Protein AF-A0A7S2PFC5-F1 (afdb_monomer)

Mean predicted aligned error: 10.21 Å

Foldseek 3Di:
DVCVVPVCQQVDADPQRDGPLLVLLLCLQVDPDNVSSLVSNLVSCVSPVCSQVRDHVNAGSLLVSLVSVVPDPRPDPVSVVSNLSSVVSNCVSPVVSLVDVSNVVSLVPDDPSSNVSSVVSVVVVVVVVVVVVVPPDPPDD

Solvent-accessible surface area (backbone atoms only — not comparable to full-atom values): 8269 Å² total; per-residue (Å²): 112,65,55,82,77,40,66,66,55,66,73,46,60,45,99,85,50,41,36,53,63,50,52,31,61,61,32,34,78,72,43,98,54,30,60,62,25,37,53,48,45,54,50,50,40,74,73,42,63,67,59,62,66,49,53,43,99,86,30,37,44,72,46,40,43,47,62,59,52,75,71,42,100,65,80,54,78,85,40,52,64,40,50,50,51,44,50,49,59,46,40,76,74,43,55,72,66,65,71,40,70,74,38,62,72,53,40,79,83,46,60,67,72,58,38,53,52,50,54,51,53,51,53,50,52,53,50,56,49,54,52,53,66,71,63,56,75,79,92,77,129

Radius of gyration: 16.82 Å; Cα contacts (8 Å, |Δi|>4): 121; chains: 1; bounding box: 61×32×40 Å

Secondary structure (DSSP, 8-state):
-HHHH-GGGGG---TTS--HHHHHHHGGGTSS-SHHHHHHHHHHHHH-GGGGG--BTTB-HHHHHHHHHHT-TT--GGGHHHHHHHHHHHHHH-GGGT--HHHHHHHTTS-HHHHHHHHHHHHHHHHHHHHHHHHS--S--

Sequence (141 aa):
YLYGLYPDAINHVTTDGMYPIHLAISGLSKRADPGAAVDIVKFLLGCDPNVILQKIYGAVPLIGWAYILDHNDNYDDTNVGAAIEVMGVIYDAHPEAVESGAFASTILDRHQQVQEFIINQLVYSHQARDHRLMTTPDGNG

Structure (mmCIF, N/CA/C/O backbone):
data_AF-A0A7S2PFC5-F1
#
_entry.id   AF-A0A7S2PFC5-F1
#
loop_
_atom_sit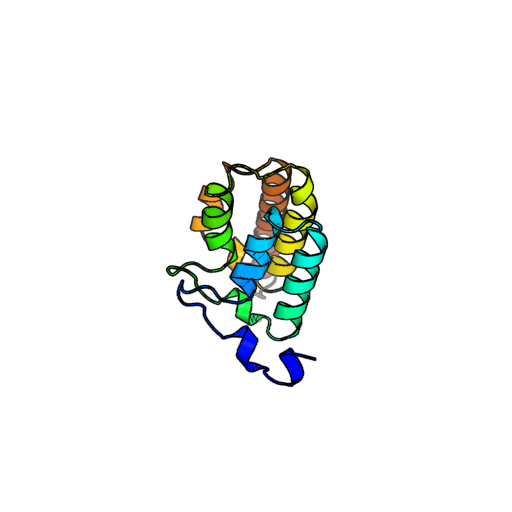e.group_PDB
_atom_site.id
_atom_site.type_symbol
_atom_site.label_atom_id
_atom_site.label_alt_id
_atom_site.label_comp_id
_atom_site.label_asym_id
_atom_site.label_entity_id
_atom_site.label_seq_id
_atom_site.pdbx_PDB_ins_code
_atom_site.Cartn_x
_atom_site.Cartn_y
_atom_site.Cartn_z
_atom_site.occupancy
_atom_site.B_iso_or_equiv
_atom_site.auth_seq_id
_atom_site.auth_comp_id
_atom_site.auth_asym_id
_atom_site.auth_atom_id
_atom_site.pdbx_PDB_model_num
ATOM 1 N N . TYR A 1 1 ? 0.496 -2.578 -20.864 1.00 62.91 1 TYR A N 1
ATOM 2 C CA . TYR A 1 1 ? 0.975 -3.709 -21.689 1.00 62.91 1 TYR A CA 1
ATOM 3 C C . TYR A 1 1 ? 1.067 -4.999 -20.873 1.00 62.91 1 TYR A C 1
ATOM 5 O O . TYR A 1 1 ? 0.379 -5.939 -21.228 1.00 62.91 1 TYR A O 1
ATOM 13 N N . LEU A 1 2 ? 1.806 -5.045 -19.751 1.00 75.81 2 LEU A N 1
ATOM 14 C CA . LEU A 1 2 ? 1.958 -6.283 -18.961 1.00 75.81 2 LEU A CA 1
ATOM 15 C C . LEU A 1 2 ? 0.653 -6.776 -18.303 1.00 75.81 2 LEU A C 1
ATOM 17 O O . LEU A 1 2 ? 0.297 -7.936 -18.464 1.00 75.81 2 LEU A O 1
ATOM 21 N N . TYR A 1 3 ? -0.093 -5.884 -17.639 1.00 80.12 3 TYR A N 1
ATOM 22 C CA . TYR A 1 3 ? -1.371 -6.236 -17.000 1.00 80.12 3 TYR A CA 1
ATOM 23 C C . TYR A 1 3 ? -2.421 -6.746 -17.998 1.00 80.12 3 TYR A C 1
ATOM 25 O O . TYR A 1 3 ? -3.133 -7.697 -17.719 1.00 80.12 3 TYR A O 1
ATOM 33 N N . GLY A 1 4 ? -2.469 -6.173 -19.205 1.00 84.69 4 GLY A N 1
ATOM 34 C CA . GLY A 1 4 ? -3.396 -6.629 -20.247 1.00 84.69 4 GLY A CA 1
ATOM 35 C C . GLY A 1 4 ? -3.088 -8.031 -20.787 1.00 84.69 4 GLY A C 1
ATOM 36 O O . GLY A 1 4 ? -3.976 -8.667 -21.340 1.00 84.69 4 GLY A O 1
ATOM 37 N N . LEU A 1 5 ? -1.849 -8.511 -20.633 1.00 89.31 5 LEU A N 1
ATOM 38 C CA . LEU A 1 5 ? -1.446 -9.870 -21.012 1.00 89.31 5 LEU A CA 1
ATOM 39 C C . LEU A 1 5 ? -1.610 -10.860 -19.852 1.00 89.31 5 LEU A C 1
ATOM 41 O O . LEU A 1 5 ? -1.915 -12.025 -20.086 1.00 89.31 5 LEU A O 1
ATOM 45 N N . TYR A 1 6 ? -1.410 -10.391 -18.618 1.00 87.75 6 TYR A N 1
ATOM 46 C CA . TYR A 1 6 ? -1.453 -11.202 -17.404 1.00 87.75 6 TYR A CA 1
ATOM 47 C C . TYR A 1 6 ? -2.174 -10.437 -16.286 1.00 87.75 6 TYR A C 1
ATOM 49 O O . TYR A 1 6 ? -1.515 -9.896 -15.392 1.00 87.75 6 TYR A O 1
ATOM 57 N N . PRO A 1 7 ? -3.515 -10.361 -16.318 1.00 87.06 7 PRO A N 1
ATOM 58 C CA . PRO A 1 7 ? -4.269 -9.617 -15.312 1.00 87.06 7 PRO A CA 1
ATOM 59 C C . PRO A 1 7 ? -4.080 -10.211 -13.912 1.00 87.06 7 PRO A C 1
ATOM 61 O O . PRO A 1 7 ? -3.942 -9.475 -12.942 1.00 87.06 7 PRO A O 1
ATOM 64 N N . ASP A 1 8 ? -3.931 -11.532 -13.810 1.00 87.75 8 ASP A N 1
ATOM 65 C CA . ASP A 1 8 ? -3.716 -12.220 -12.532 1.00 87.75 8 ASP A CA 1
ATOM 66 C C . ASP A 1 8 ? -2.339 -11.951 -11.909 1.00 87.75 8 ASP A C 1
ATOM 68 O O . ASP A 1 8 ? -2.110 -12.281 -10.745 1.00 87.75 8 ASP A O 1
ATOM 72 N N . ALA A 1 9 ? -1.410 -11.323 -12.640 1.00 89.44 9 ALA A N 1
ATOM 73 C CA . ALA A 1 9 ? -0.072 -11.033 -12.131 1.00 89.44 9 ALA A CA 1
ATOM 74 C C . ALA A 1 9 ? -0.094 -10.123 -10.891 1.00 89.44 9 ALA A C 1
ATOM 76 O O . ALA A 1 9 ? 0.807 -10.216 -10.061 1.00 89.44 9 ALA A O 1
ATOM 77 N N . ILE A 1 10 ? -1.130 -9.290 -10.722 1.00 89.81 10 ILE A N 1
ATOM 78 C CA . ILE A 1 10 ? -1.299 -8.439 -9.527 1.00 89.81 10 ILE A CA 1
ATOM 79 C C . ILE A 1 10 ? -1.574 -9.249 -8.250 1.00 89.81 10 ILE A C 1
ATOM 81 O O . ILE A 1 10 ? -1.382 -8.748 -7.146 1.00 89.81 10 ILE A O 1
ATOM 85 N N . ASN A 1 11 ? -1.989 -10.508 -8.403 1.00 89.94 11 ASN A N 1
ATOM 86 C CA . ASN A 1 11 ? -2.241 -11.458 -7.323 1.00 89.94 11 ASN A CA 1
ATOM 87 C C . ASN A 1 11 ? -1.121 -12.504 -7.195 1.00 89.94 11 ASN A C 1
ATOM 89 O O . ASN A 1 11 ? -1.232 -13.438 -6.402 1.00 89.94 11 ASN A O 1
ATOM 93 N N . HIS A 1 12 ? -0.039 -12.380 -7.969 1.00 89.88 12 HIS A N 1
ATOM 94 C CA . HIS A 1 12 ? 1.050 -13.346 -7.942 1.00 89.88 12 HIS A CA 1
ATOM 95 C C . HIS A 1 12 ? 1.989 -13.062 -6.768 1.00 89.88 12 HIS A C 1
ATOM 97 O O . HIS A 1 12 ? 2.715 -12.068 -6.753 1.00 89.88 12 HIS A O 1
ATOM 103 N N . VAL A 1 13 ? 1.981 -13.960 -5.789 1.00 88.69 13 VAL A N 1
ATOM 104 C CA . VAL A 1 13 ? 2.808 -13.857 -4.589 1.00 88.69 13 VAL A CA 1
ATOM 105 C C . VAL A 1 13 ? 4.253 -14.297 -4.864 1.00 88.69 13 VAL A C 1
ATOM 107 O O . VAL A 1 13 ? 4.491 -15.281 -5.563 1.00 88.69 13 VAL A O 1
ATOM 110 N N . THR A 1 14 ? 5.234 -13.574 -4.325 1.00 85.25 14 THR A N 1
ATOM 111 C CA . THR A 1 14 ? 6.645 -13.978 -4.362 1.00 85.25 14 THR A CA 1
ATOM 112 C C . THR A 1 14 ? 6.910 -15.174 -3.447 1.00 85.25 14 THR A C 1
ATOM 114 O O . THR A 1 14 ? 6.082 -15.551 -2.616 1.00 85.25 14 THR A O 1
ATOM 117 N N . THR A 1 15 ? 8.117 -15.736 -3.535 1.00 85.31 15 THR A N 1
ATOM 118 C CA . THR A 1 15 ? 8.602 -16.768 -2.604 1.00 85.31 15 THR A CA 1
ATOM 119 C C . THR A 1 15 ? 8.561 -16.330 -1.140 1.00 85.31 15 THR A C 1
ATOM 121 O O . THR A 1 15 ? 8.394 -17.171 -0.264 1.00 85.31 15 THR A O 1
ATOM 124 N N . ASP A 1 16 ? 8.649 -15.023 -0.885 1.00 77.56 16 ASP A N 1
ATOM 125 C CA . ASP A 1 16 ? 8.646 -14.433 0.458 1.00 77.56 16 ASP A CA 1
ATOM 126 C C . ASP A 1 16 ? 7.239 -14.024 0.925 1.00 77.56 16 ASP A C 1
ATOM 128 O O . ASP A 1 16 ? 7.086 -13.297 1.906 1.00 77.56 16 ASP A O 1
ATOM 132 N N . GLY A 1 17 ? 6.187 -14.433 0.206 1.00 83.00 17 GLY A N 1
ATOM 133 C CA . GLY A 1 17 ? 4.813 -14.087 0.569 1.00 83.00 17 GLY A CA 1
ATOM 134 C C . GLY A 1 17 ? 4.418 -12.646 0.221 1.00 83.00 17 GLY A C 1
ATOM 135 O O . GLY A 1 17 ? 3.400 -12.154 0.711 1.00 83.00 17 GLY A O 1
ATOM 136 N N . MET A 1 18 ? 5.207 -11.940 -0.597 1.00 83.81 18 MET A N 1
ATOM 137 C CA . MET A 1 18 ? 4.928 -10.552 -0.969 1.00 83.81 18 MET A CA 1
ATOM 138 C C . MET A 1 18 ? 4.115 -10.475 -2.256 1.00 83.81 18 MET A C 1
ATOM 140 O O . MET A 1 18 ? 4.431 -11.134 -3.238 1.00 83.81 18 MET A O 1
ATOM 144 N N . TYR A 1 19 ? 3.104 -9.618 -2.281 1.00 88.19 19 TYR A N 1
ATOM 145 C CA . TYR A 1 19 ? 2.370 -9.291 -3.491 1.00 88.19 19 TYR A CA 1
ATOM 146 C C . TYR A 1 19 ? 2.976 -8.047 -4.153 1.00 88.19 19 TYR A C 1
ATOM 148 O O . TYR A 1 19 ? 3.701 -7.288 -3.497 1.00 88.19 19 TYR A O 1
ATOM 156 N N . PRO A 1 20 ? 2.665 -7.779 -5.430 1.00 90.06 20 PRO A N 1
ATOM 157 C CA . PRO A 1 20 ? 3.153 -6.599 -6.138 1.00 90.06 20 PRO A CA 1
ATOM 158 C C . PRO A 1 20 ? 2.907 -5.277 -5.400 1.00 90.06 20 PRO A C 1
ATOM 160 O O . PRO A 1 20 ? 3.775 -4.406 -5.432 1.00 90.06 20 PRO A O 1
ATOM 163 N N . ILE A 1 21 ? 1.789 -5.144 -4.673 1.00 87.06 21 ILE A N 1
ATOM 164 C CA . ILE A 1 21 ? 1.502 -3.952 -3.862 1.00 87.06 21 ILE A CA 1
ATOM 165 C C . ILE A 1 21 ? 2.504 -3.784 -2.707 1.00 87.06 21 ILE A C 1
ATOM 167 O O . ILE A 1 21 ? 3.001 -2.683 -2.486 1.00 87.06 21 ILE A O 1
ATOM 171 N N . HIS A 1 22 ? 2.904 -4.874 -2.040 1.00 83.81 22 HIS A N 1
ATOM 172 C CA . HIS A 1 22 ? 3.927 -4.851 -0.985 1.00 83.81 22 HIS A CA 1
ATOM 173 C C . HIS A 1 22 ? 5.282 -4.402 -1.534 1.00 83.81 22 HIS A C 1
ATOM 175 O O . HIS A 1 22 ? 5.980 -3.601 -0.914 1.00 83.81 22 HIS A O 1
ATOM 181 N N . LEU A 1 23 ? 5.645 -4.892 -2.721 1.00 83.75 23 LEU A N 1
ATOM 182 C CA . LEU A 1 23 ? 6.902 -4.542 -3.381 1.00 83.75 23 LEU A CA 1
ATOM 183 C C . LEU A 1 23 ? 6.915 -3.089 -3.864 1.00 83.75 23 LEU A C 1
ATOM 185 O O . LEU A 1 23 ? 7.941 -2.420 -3.747 1.00 83.75 23 LEU A O 1
ATOM 189 N N . ALA A 1 24 ? 5.794 -2.592 -4.393 1.00 86.38 24 ALA A N 1
ATOM 190 C CA . ALA A 1 24 ? 5.657 -1.200 -4.816 1.00 86.38 24 ALA A CA 1
ATOM 191 C C . ALA A 1 24 ? 5.874 -0.250 -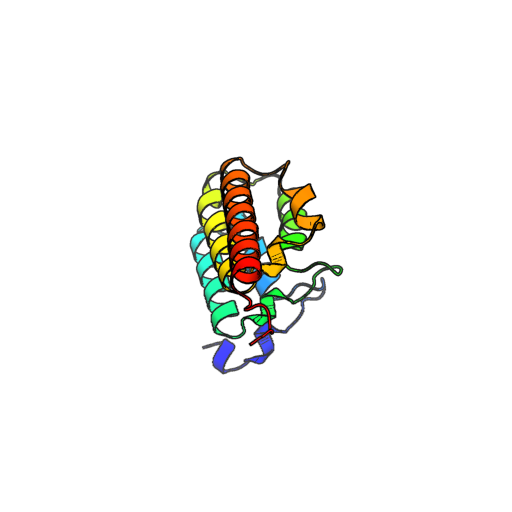3.634 1.00 86.38 24 ALA A C 1
ATOM 193 O O . ALA A 1 24 ? 6.699 0.660 -3.708 1.00 86.38 24 ALA A O 1
ATOM 194 N N . ILE A 1 25 ? 5.208 -0.553 -2.524 1.00 79.94 25 ILE A N 1
ATOM 195 C CA . ILE A 1 25 ? 5.285 0.180 -1.269 1.00 79.94 25 ILE A CA 1
ATOM 196 C C . ILE A 1 25 ? 6.701 0.099 -0.653 1.00 79.94 25 ILE A C 1
ATOM 198 O O . ILE A 1 25 ? 7.272 1.123 -0.285 1.00 79.94 25 ILE A O 1
ATOM 202 N N . SER A 1 26 ? 7.316 -1.091 -0.585 1.00 76.81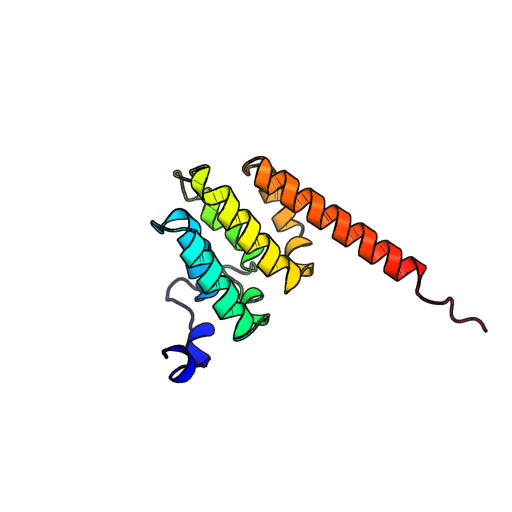 26 SER A N 1
ATOM 203 C CA . SER A 1 26 ? 8.709 -1.263 -0.119 1.00 76.81 26 SER A CA 1
ATOM 204 C C . SER A 1 26 ? 9.718 -0.530 -1.009 1.00 76.81 26 SER A C 1
ATOM 206 O O . SER A 1 26 ? 10.771 -0.091 -0.548 1.00 76.81 26 SER A O 1
ATOM 208 N N . GLY A 1 27 ? 9.390 -0.377 -2.292 1.00 76.62 27 GLY A N 1
ATOM 209 C CA . GLY A 1 27 ? 10.210 0.323 -3.268 1.00 76.62 27 GLY A CA 1
ATOM 210 C C . GLY A 1 27 ? 10.337 1.828 -3.031 1.00 76.62 27 GLY A C 1
ATOM 211 O O . GLY A 1 27 ? 11.238 2.415 -3.621 1.00 76.62 27 GLY A O 1
ATOM 212 N N . LEU A 1 28 ? 9.506 2.444 -2.178 1.00 76.69 28 LEU A N 1
ATOM 213 C CA . LEU A 1 28 ? 9.554 3.889 -1.905 1.00 76.69 28 LEU A CA 1
ATOM 214 C C . LEU A 1 28 ? 10.945 4.368 -1.473 1.00 76.69 28 LEU A C 1
ATOM 216 O O . LEU A 1 28 ? 11.421 5.372 -1.976 1.00 76.69 28 LEU A O 1
ATOM 220 N N . SER A 1 29 ? 11.621 3.612 -0.607 1.00 70.06 29 SER A N 1
ATOM 221 C CA . SER A 1 29 ? 12.962 3.944 -0.096 1.00 70.06 29 SER A CA 1
ATOM 222 C C . SER A 1 29 ? 14.110 3.398 -0.954 1.00 70.06 29 SER A C 1
ATOM 224 O O . SER A 1 29 ? 15.275 3.645 -0.660 1.00 70.06 29 SER A O 1
ATOM 226 N N . LYS A 1 30 ? 13.806 2.620 -2.001 1.00 73.12 30 LYS A N 1
ATOM 227 C CA . LYS A 1 30 ? 14.808 1.933 -2.840 1.00 73.12 30 LYS A CA 1
ATOM 228 C C . LYS A 1 30 ? 14.909 2.505 -4.253 1.00 73.12 30 LYS A C 1
ATOM 230 O O . LYS A 1 30 ? 15.825 2.145 -4.990 1.00 73.12 30 LYS A O 1
ATOM 235 N N . ARG A 1 31 ? 13.949 3.332 -4.670 1.00 71.50 31 ARG A N 1
ATOM 236 C CA . ARG A 1 31 ? 13.914 3.933 -6.008 1.00 71.50 31 ARG A CA 1
ATOM 237 C C . ARG A 1 31 ? 14.632 5.275 -6.007 1.00 71.50 31 ARG A C 1
ATOM 239 O O . ARG A 1 31 ? 14.565 6.019 -5.041 1.00 71.50 31 ARG A O 1
ATOM 246 N N . ALA A 1 32 ? 15.269 5.589 -7.134 1.00 78.69 32 ALA A N 1
ATOM 247 C CA . ALA A 1 32 ? 15.841 6.914 -7.371 1.00 78.69 32 ALA A CA 1
ATOM 248 C C . ALA A 1 32 ? 14.759 8.005 -7.467 1.00 78.69 32 ALA A C 1
ATOM 250 O O . ALA A 1 32 ? 15.017 9.153 -7.130 1.00 78.69 32 ALA A O 1
ATOM 251 N N . ASP A 1 33 ? 13.562 7.626 -7.925 1.00 83.00 33 ASP A N 1
ATOM 252 C CA . ASP A 1 33 ? 12.367 8.464 -7.927 1.00 83.00 33 ASP A CA 1
ATOM 253 C C . ASP A 1 33 ? 11.261 7.786 -7.096 1.00 83.00 33 ASP A C 1
ATOM 255 O O . ASP A 1 33 ? 10.689 6.775 -7.533 1.00 83.00 33 ASP A O 1
ATOM 259 N N . PRO A 1 34 ? 10.961 8.310 -5.898 1.00 77.56 34 PRO A N 1
ATOM 260 C CA . PRO A 1 34 ? 9.870 7.827 -5.057 1.00 77.56 34 PRO A CA 1
ATOM 261 C C . PRO A 1 34 ? 8.487 8.014 -5.701 1.00 77.56 34 PRO A C 1
ATOM 263 O O . PRO A 1 34 ? 7.587 7.215 -5.439 1.00 77.56 34 PRO A O 1
ATOM 266 N N . GLY A 1 35 ? 8.320 9.002 -6.593 1.00 82.31 35 GLY A N 1
ATOM 267 C CA . GLY A 1 35 ? 7.073 9.249 -7.326 1.00 82.31 35 GLY A CA 1
ATOM 268 C C . GLY A 1 35 ? 6.654 8.054 -8.182 1.00 82.31 35 GLY A C 1
ATOM 269 O O . GLY A 1 35 ? 5.493 7.650 -8.179 1.00 82.31 35 GLY A O 1
ATOM 270 N N . ALA A 1 36 ? 7.621 7.370 -8.796 1.00 86.81 36 ALA A N 1
ATOM 271 C CA . ALA A 1 36 ? 7.357 6.150 -9.551 1.00 86.81 36 ALA A CA 1
ATOM 272 C C . ALA A 1 36 ? 6.744 5.023 -8.694 1.00 86.81 36 ALA A C 1
ATOM 274 O O . ALA A 1 36 ? 5.985 4.204 -9.213 1.00 86.81 36 ALA A O 1
ATOM 275 N N . ALA A 1 37 ? 7.053 4.939 -7.391 1.00 84.44 37 ALA A N 1
ATOM 276 C CA . ALA A 1 37 ? 6.384 3.978 -6.510 1.00 84.44 37 ALA A CA 1
ATOM 277 C C . ALA A 1 37 ? 4.917 4.358 -6.280 1.00 84.44 37 ALA A C 1
ATOM 279 O O . ALA A 1 37 ? 4.057 3.476 -6.312 1.00 84.44 37 ALA A O 1
ATOM 280 N N . VAL A 1 38 ? 4.630 5.651 -6.108 1.00 85.31 38 VAL A N 1
ATOM 281 C CA . VAL A 1 38 ? 3.262 6.166 -5.966 1.00 85.31 38 VAL A CA 1
ATOM 282 C C . VAL A 1 38 ? 2.429 5.831 -7.199 1.00 85.31 38 VAL A C 1
ATOM 284 O O . VAL A 1 38 ? 1.328 5.295 -7.073 1.00 85.31 38 VAL A O 1
ATOM 287 N N . ASP A 1 39 ? 2.970 6.070 -8.392 1.00 90.44 39 ASP A N 1
ATOM 288 C CA . ASP A 1 39 ? 2.282 5.777 -9.649 1.00 90.44 39 ASP A CA 1
ATOM 289 C C . ASP A 1 39 ? 1.976 4.284 -9.805 1.00 90.44 39 ASP A C 1
ATOM 291 O O . ASP A 1 39 ? 0.891 3.912 -10.253 1.00 90.44 39 ASP A O 1
ATOM 295 N N . ILE A 1 40 ? 2.896 3.409 -9.382 1.00 89.38 40 ILE A N 1
ATOM 296 C CA . ILE A 1 40 ? 2.665 1.960 -9.385 1.00 89.38 40 ILE A CA 1
ATOM 297 C C . ILE A 1 40 ? 1.557 1.585 -8.394 1.00 89.38 40 ILE A C 1
ATOM 299 O O . ILE A 1 40 ? 0.699 0.776 -8.738 1.00 89.38 40 ILE A O 1
ATOM 303 N N . VAL A 1 41 ? 1.539 2.164 -7.189 1.00 88.31 41 VAL A N 1
ATOM 304 C CA . VAL A 1 41 ? 0.474 1.917 -6.200 1.00 88.31 41 VAL A CA 1
ATOM 305 C C . VA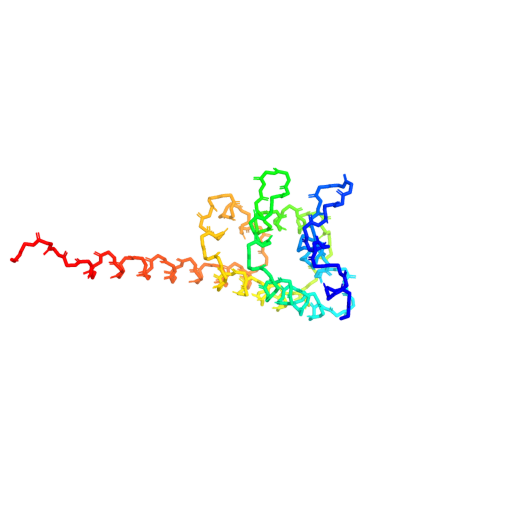L A 1 41 ? -0.885 2.349 -6.754 1.00 88.31 41 VAL A C 1
ATOM 307 O O . VAL A 1 41 ? -1.819 1.549 -6.757 1.00 88.31 41 VAL A O 1
ATOM 310 N N . LYS A 1 42 ? -0.983 3.568 -7.300 1.00 90.56 42 LYS A N 1
ATOM 311 C CA . LYS A 1 42 ? 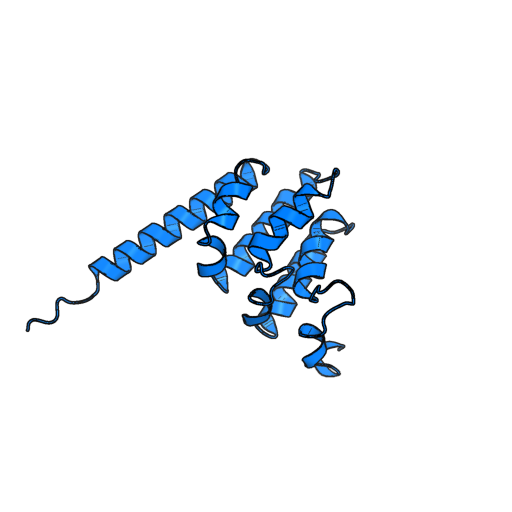-2.205 4.070 -7.951 1.00 90.56 42 LYS A CA 1
ATOM 312 C C . LYS A 1 42 ? -2.643 3.169 -9.101 1.00 90.56 42 LYS A C 1
ATOM 314 O O . LYS A 1 42 ? -3.824 2.861 -9.222 1.00 90.56 42 LYS A O 1
ATOM 319 N N . PHE A 1 43 ? -1.699 2.719 -9.927 1.00 91.75 43 PHE A N 1
ATOM 320 C CA . PHE A 1 43 ? -1.981 1.802 -11.027 1.00 91.75 43 PHE A CA 1
ATOM 321 C C . PHE A 1 43 ? -2.552 0.468 -10.530 1.00 91.75 43 PHE A C 1
ATOM 323 O O . PHE A 1 43 ? -3.556 0.006 -11.065 1.00 91.75 43 PHE A O 1
ATOM 330 N N . LEU A 1 44 ? -1.940 -0.142 -9.510 1.00 91.00 44 LEU A N 1
ATOM 331 C CA . LEU A 1 44 ? -2.392 -1.419 -8.951 1.00 91.00 44 LEU A CA 1
ATOM 332 C C . LEU A 1 44 ? -3.799 -1.305 -8.354 1.00 91.00 44 LEU A C 1
ATOM 334 O O . LEU A 1 44 ? -4.645 -2.143 -8.650 1.00 91.00 44 LEU A O 1
ATOM 338 N N . LEU A 1 45 ? -4.067 -0.241 -7.596 1.00 88.19 45 LEU A N 1
ATOM 339 C CA . LEU A 1 45 ? -5.389 0.019 -7.017 1.00 88.19 45 LEU A CA 1
ATOM 340 C C . LEU A 1 45 ? -6.442 0.352 -8.079 1.00 88.19 45 LEU A C 1
ATOM 342 O O . LEU A 1 45 ? -7.599 -0.030 -7.943 1.00 88.19 45 LEU A O 1
ATOM 346 N N . GLY A 1 46 ? -6.042 1.020 -9.164 1.00 89.88 46 GLY A N 1
ATOM 347 C CA . GLY A 1 46 ? -6.905 1.247 -10.321 1.00 89.88 46 GLY A CA 1
ATOM 348 C C . GLY A 1 46 ? -7.250 -0.036 -11.086 1.00 89.88 46 GLY A C 1
ATOM 349 O O . GLY A 1 46 ? -8.267 -0.073 -11.774 1.00 89.88 46 GLY A O 1
ATOM 350 N N . CYS A 1 47 ? -6.422 -1.081 -10.973 1.00 90.06 47 CYS A N 1
ATOM 351 C CA . CYS A 1 47 ? -6.694 -2.396 -11.556 1.00 90.06 47 CYS A CA 1
ATOM 352 C C . CYS A 1 47 ? -7.626 -3.228 -10.664 1.00 90.06 47 CYS A C 1
ATOM 354 O O . CYS A 1 47 ? -8.599 -3.793 -11.156 1.00 90.06 47 CYS A O 1
ATOM 356 N N . ASP A 1 48 ? -7.327 -3.303 -9.367 1.00 88.69 48 ASP A N 1
ATOM 357 C CA . ASP A 1 48 ? -8.186 -3.922 -8.357 1.00 88.69 48 ASP A CA 1
ATOM 358 C C . ASP A 1 48 ? -7.937 -3.247 -6.997 1.00 88.69 48 ASP A C 1
ATOM 360 O O . ASP A 1 48 ? -6.830 -3.355 -6.465 1.00 88.69 48 ASP A O 1
ATOM 364 N N . PRO A 1 49 ? -8.933 -2.569 -6.400 1.00 86.19 49 PRO A N 1
ATOM 365 C CA . PRO A 1 49 ? -8.756 -1.905 -5.109 1.00 86.19 49 PRO A CA 1
ATOM 366 C C . PRO A 1 49 ? -8.462 -2.900 -3.976 1.00 86.19 49 PRO A C 1
ATOM 368 O O . PRO A 1 49 ? -7.729 -2.574 -3.043 1.00 86.19 49 PRO A O 1
ATOM 371 N N . ASN A 1 50 ? -8.936 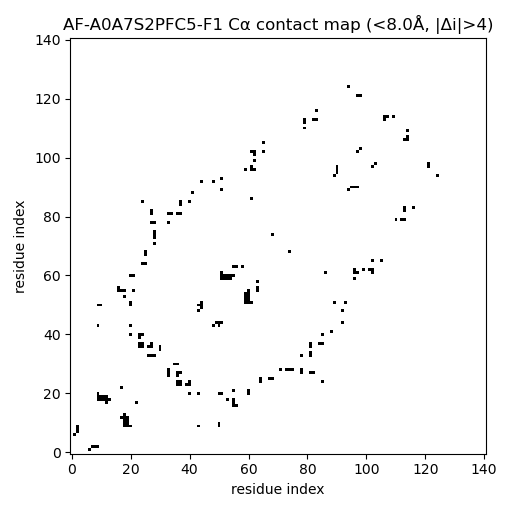-4.148 -4.084 1.00 86.12 50 ASN A N 1
ATOM 372 C CA . ASN A 1 50 ? -8.807 -5.147 -3.022 1.00 86.12 50 ASN A CA 1
ATOM 373 C C . ASN A 1 50 ? -7.390 -5.706 -2.880 1.00 86.12 50 ASN A C 1
ATOM 375 O O . ASN A 1 50 ? -7.115 -6.411 -1.905 1.00 86.12 50 ASN A O 1
ATOM 379 N N . VAL A 1 51 ? -6.464 -5.391 -3.794 1.00 87.00 51 VAL A N 1
ATOM 380 C CA . VAL A 1 51 ? -5.054 -5.781 -3.633 1.00 87.00 51 VAL A CA 1
ATOM 381 C C . VAL A 1 51 ? -4.472 -5.223 -2.339 1.00 87.00 51 VAL A C 1
ATOM 383 O O . VAL A 1 51 ? -3.600 -5.845 -1.744 1.00 87.00 51 VAL A O 1
ATOM 386 N N . ILE A 1 52 ? -5.005 -4.111 -1.822 1.00 81.81 52 ILE A N 1
ATOM 387 C CA . ILE A 1 52 ? -4.577 -3.581 -0.529 1.00 81.81 52 ILE A CA 1
ATOM 388 C C . ILE A 1 52 ? -5.008 -4.435 0.667 1.00 81.81 52 ILE A C 1
ATOM 390 O O . ILE A 1 52 ? -4.550 -4.216 1.777 1.00 81.81 52 ILE A O 1
ATOM 394 N N . LEU A 1 53 ? -5.893 -5.409 0.488 1.00 80.19 53 LEU A N 1
ATOM 395 C CA . LEU A 1 53 ? -6.291 -6.330 1.551 1.00 80.19 53 LEU A CA 1
ATOM 396 C C . LEU A 1 53 ? -5.417 -7.591 1.570 1.00 80.19 53 LEU A C 1
ATOM 398 O O . LEU A 1 53 ? -5.538 -8.415 2.482 1.00 80.19 53 LEU A O 1
ATOM 402 N N . GLN A 1 54 ? -4.528 -7.749 0.584 1.00 83.50 54 GLN A N 1
ATOM 403 C CA . GLN A 1 54 ? -3.577 -8.851 0.528 1.00 83.50 54 GLN A CA 1
ATOM 404 C C . GLN A 1 54 ? -2.652 -8.794 1.744 1.00 83.50 54 GLN A C 1
ATOM 406 O O . GLN A 1 54 ? -2.047 -7.771 2.049 1.00 83.50 54 GLN A O 1
ATOM 411 N N . LYS A 1 55 ? -2.561 -9.906 2.474 1.00 78.06 55 LYS A N 1
ATOM 412 C CA . LYS A 1 55 ? -1.832 -9.955 3.742 1.00 78.06 55 LYS A CA 1
ATOM 413 C C . LYS A 1 55 ? -0.398 -10.428 3.535 1.00 78.06 55 LYS A C 1
ATOM 415 O O . LYS A 1 55 ? -0.173 -11.425 2.853 1.00 78.06 55 LYS A O 1
ATOM 420 N N . ILE A 1 56 ? 0.546 -9.775 4.202 1.00 72.56 56 ILE A N 1
ATOM 421 C CA . ILE A 1 56 ? 1.919 -10.234 4.409 1.00 72.56 56 ILE A CA 1
ATOM 422 C C . ILE A 1 56 ? 2.101 -10.588 5.887 1.00 72.56 56 ILE A C 1
ATOM 424 O O . ILE A 1 56 ? 1.765 -9.798 6.765 1.00 72.56 56 ILE A O 1
ATOM 428 N N . TYR A 1 57 ? 2.552 -11.809 6.186 1.00 67.38 57 TYR A N 1
ATOM 429 C CA . TYR A 1 57 ? 2.663 -12.317 7.567 1.00 67.38 57 TYR A CA 1
ATOM 430 C C . TYR A 1 57 ? 1.376 -12.162 8.411 1.00 67.38 57 TYR A C 1
ATOM 432 O O . TYR A 1 57 ? 1.426 -11.971 9.621 1.00 67.38 57 TYR A O 1
ATOM 440 N N . GLY A 1 58 ? 0.200 -12.229 7.772 1.00 65.62 58 GLY A N 1
ATOM 441 C CA . GLY A 1 58 ? -1.098 -12.049 8.435 1.00 65.62 58 GLY A CA 1
ATOM 442 C C . GLY A 1 58 ? -1.531 -10.591 8.647 1.00 65.62 58 GLY A C 1
ATOM 443 O O . GLY A 1 58 ? -2.657 -10.369 9.094 1.00 65.62 58 GLY A O 1
ATOM 444 N N . ALA A 1 59 ? -0.702 -9.616 8.269 1.00 64.56 59 ALA A N 1
ATOM 445 C CA . ALA A 1 59 ? -0.987 -8.185 8.340 1.00 64.56 59 ALA A CA 1
ATOM 446 C C . ALA A 1 59 ? -1.272 -7.600 6.947 1.00 64.56 59 ALA A C 1
ATOM 448 O O . ALA A 1 59 ? -0.655 -8.000 5.966 1.00 64.56 59 ALA A O 1
ATOM 449 N N . VAL A 1 60 ? -2.206 -6.652 6.845 1.00 64.50 60 VAL A N 1
ATOM 450 C CA . VAL A 1 60 ? -2.459 -5.911 5.594 1.00 64.50 60 VAL A CA 1
ATOM 451 C C . VAL A 1 60 ? -1.296 -4.942 5.289 1.00 64.50 60 VAL A C 1
ATOM 453 O O . VAL A 1 60 ? -0.567 -4.573 6.213 1.00 64.50 60 VAL A O 1
ATOM 456 N N . PRO A 1 61 ? -1.105 -4.502 4.032 1.00 62.56 61 PRO A N 1
ATOM 457 C CA . PRO A 1 61 ? 0.050 -3.745 3.543 1.00 62.56 61 PRO A CA 1
ATOM 458 C C . PRO A 1 61 ? 0.363 -2.490 4.357 1.00 62.56 61 PRO A C 1
ATOM 460 O O . PRO A 1 61 ? 1.530 -2.215 4.603 1.00 62.56 61 PRO A O 1
ATOM 463 N N . LEU A 1 62 ? -0.661 -1.764 4.819 1.00 60.38 62 LEU A N 1
ATOM 464 C CA . LEU A 1 62 ? -0.515 -0.569 5.663 1.00 60.38 62 LEU A CA 1
ATOM 465 C C . LEU A 1 62 ? 0.147 -0.875 7.015 1.00 60.38 62 LEU A C 1
ATOM 467 O O . LEU A 1 62 ? 1.007 -0.127 7.466 1.00 60.38 62 LEU A O 1
ATOM 471 N N . ILE A 1 63 ? -0.216 -1.997 7.642 1.00 54.81 63 ILE A N 1
ATOM 472 C CA . ILE A 1 63 ? 0.385 -2.462 8.903 1.00 54.81 63 ILE A CA 1
ATOM 473 C C . ILE A 1 63 ? 1.759 -3.086 8.627 1.00 54.81 63 ILE A C 1
ATOM 475 O O . ILE A 1 63 ? 2.712 -2.857 9.367 1.00 54.81 63 ILE A O 1
ATOM 479 N N . GLY A 1 64 ? 1.888 -3.836 7.526 1.00 53.88 64 GLY A N 1
ATOM 480 C CA . GLY A 1 64 ? 3.165 -4.389 7.063 1.00 53.88 64 GLY A CA 1
ATOM 481 C C . GLY A 1 64 ? 4.192 -3.309 6.703 1.00 53.88 64 GLY A C 1
ATOM 482 O O . GLY A 1 64 ? 5.395 -3.560 6.747 1.00 53.88 64 GLY A O 1
ATOM 483 N N . TRP A 1 65 ? 3.732 -2.092 6.409 1.00 61.56 65 TRP A N 1
ATOM 484 C CA . TRP A 1 65 ? 4.579 -0.949 6.099 1.00 61.56 65 TRP A CA 1
ATOM 485 C C . TRP A 1 65 ? 5.502 -0.568 7.245 1.00 61.56 65 TRP A C 1
ATOM 487 O O . TRP A 1 65 ? 6.669 -0.260 7.020 1.00 61.56 65 TRP A O 1
ATOM 497 N N . ALA A 1 66 ? 5.005 -0.673 8.475 1.00 53.34 66 ALA A N 1
ATOM 498 C CA . ALA A 1 66 ? 5.790 -0.372 9.652 1.00 53.34 66 ALA A CA 1
ATOM 499 C C . ALA A 1 66 ? 6.983 -1.320 9.817 1.00 53.34 66 ALA A C 1
ATOM 501 O O . ALA A 1 66 ? 8.105 -0.890 10.064 1.00 53.34 66 ALA A O 1
ATOM 502 N N . TYR A 1 67 ? 6.747 -2.607 9.569 1.00 50.25 67 TYR A N 1
ATOM 503 C CA . TYR A 1 67 ? 7.796 -3.617 9.575 1.00 50.25 67 TYR A CA 1
ATOM 504 C C . TYR A 1 67 ? 8.844 -3.355 8.482 1.00 50.25 67 TYR A C 1
ATOM 506 O O . TYR A 1 67 ? 10.038 -3.494 8.720 1.00 50.25 67 TYR A O 1
ATOM 514 N N . ILE A 1 68 ? 8.412 -2.953 7.282 1.00 51.53 68 ILE A N 1
ATOM 515 C CA . ILE A 1 68 ? 9.302 -2.717 6.133 1.00 51.53 68 ILE A CA 1
ATOM 516 C C . ILE A 1 68 ? 10.146 -1.446 6.310 1.00 51.53 68 ILE A C 1
ATOM 518 O O . ILE A 1 68 ? 11.295 -1.416 5.871 1.00 51.53 68 ILE A O 1
ATOM 522 N N . LEU A 1 69 ? 9.589 -0.409 6.935 1.00 53.94 69 LEU A N 1
ATOM 523 C CA . LEU A 1 69 ? 10.293 0.841 7.205 1.00 53.94 69 LEU A CA 1
ATOM 524 C C . LEU A 1 69 ? 11.251 0.723 8.400 1.00 53.94 69 LEU A C 1
ATOM 526 O O . LEU A 1 69 ? 12.347 1.265 8.323 1.00 53.94 69 LEU A O 1
ATOM 530 N N . ASP A 1 70 ? 10.901 -0.036 9.445 1.00 49.69 70 ASP A N 1
ATOM 531 C CA . ASP A 1 70 ? 11.782 -0.258 10.610 1.00 49.69 70 ASP A CA 1
ATOM 532 C C . ASP A 1 70 ? 13.048 -1.060 10.268 1.00 49.69 70 ASP A C 1
ATOM 534 O O . ASP A 1 70 ? 14.032 -1.005 10.997 1.00 49.69 70 ASP A O 1
ATOM 538 N N . HIS A 1 71 ? 13.049 -1.792 9.150 1.00 48.97 71 HIS A N 1
ATOM 539 C CA . HIS A 1 71 ? 14.215 -2.541 8.668 1.00 48.97 71 HIS A CA 1
ATOM 540 C C . HIS A 1 71 ? 15.107 -1.745 7.707 1.00 48.97 71 HIS A C 1
ATOM 542 O O . HIS A 1 71 ? 16.059 -2.303 7.160 1.00 48.97 71 HIS A O 1
ATOM 548 N N . ASN A 1 72 ? 14.791 -0.476 7.441 1.00 52.22 72 ASN A N 1
ATOM 549 C CA . ASN A 1 72 ? 15.528 0.335 6.482 1.00 52.22 72 ASN A CA 1
ATOM 550 C C . ASN A 1 72 ? 16.181 1.519 7.205 1.00 52.22 72 ASN A C 1
ATOM 552 O O . ASN A 1 72 ? 15.564 2.566 7.376 1.00 52.22 72 ASN A O 1
ATOM 556 N N . ASP A 1 73 ? 17.459 1.366 7.564 1.00 50.31 73 ASP A N 1
ATOM 557 C CA . ASP A 1 73 ? 18.318 2.372 8.227 1.00 50.31 73 ASP A CA 1
ATOM 558 C C . ASP A 1 73 ? 18.517 3.683 7.425 1.00 50.31 73 ASP A C 1
ATOM 560 O O . ASP A 1 73 ? 19.331 4.529 7.785 1.00 50.31 73 ASP A O 1
ATOM 564 N N . ASN A 1 74 ? 17.806 3.856 6.309 1.00 51.69 74 ASN A N 1
ATOM 565 C CA . ASN A 1 74 ? 18.042 4.888 5.305 1.00 51.69 74 ASN A CA 1
ATOM 566 C C . ASN A 1 74 ? 16.740 5.583 4.870 1.00 51.69 74 ASN A C 1
ATOM 568 O O . ASN A 1 74 ? 16.579 5.955 3.705 1.00 51.69 74 ASN A O 1
ATOM 572 N N . TYR A 1 75 ? 15.775 5.712 5.786 1.00 57.31 75 TYR A N 1
ATOM 573 C CA . TYR A 1 75 ? 14.607 6.565 5.572 1.00 57.31 75 TYR A CA 1
ATOM 574 C C . TYR A 1 75 ? 15.050 8.033 5.572 1.00 57.31 75 TYR A C 1
ATOM 576 O O . TYR A 1 75 ? 15.059 8.702 6.599 1.00 57.31 75 TYR A O 1
ATOM 584 N N . ASP A 1 76 ? 15.493 8.496 4.407 1.00 59.22 76 ASP A N 1
ATOM 585 C CA . ASP A 1 76 ? 15.798 9.896 4.142 1.00 59.22 76 ASP A CA 1
ATOM 586 C C . ASP A 1 76 ? 14.493 10.701 4.011 1.00 59.22 76 ASP A C 1
ATOM 588 O O . ASP A 1 76 ? 13.514 10.227 3.416 1.00 59.22 76 ASP A O 1
ATOM 592 N N . ASP A 1 77 ? 14.486 11.927 4.541 1.00 61.88 77 ASP A N 1
ATOM 593 C CA . ASP A 1 77 ? 13.322 12.828 4.588 1.00 61.88 77 ASP A CA 1
ATOM 594 C C . ASP A 1 77 ? 12.766 13.141 3.185 1.00 61.88 77 ASP A C 1
ATOM 596 O O . ASP A 1 77 ? 11.600 13.509 3.022 1.00 61.88 77 ASP A O 1
ATOM 600 N N . THR A 1 78 ? 13.572 12.920 2.144 1.00 65.19 78 THR A N 1
ATOM 601 C CA . THR A 1 78 ? 13.194 13.038 0.728 1.00 65.19 78 THR A CA 1
ATOM 602 C C . THR A 1 78 ? 12.043 12.114 0.314 1.00 65.19 78 THR A C 1
ATOM 604 O O . THR A 1 78 ? 11.321 12.424 -0.635 1.00 65.19 78 THR A O 1
ATOM 607 N N . ASN A 1 79 ? 11.803 11.024 1.049 1.00 70.56 79 ASN A N 1
ATOM 608 C CA . ASN A 1 79 ? 10.744 10.058 0.745 1.00 70.56 79 ASN A CA 1
ATOM 609 C C . ASN A 1 79 ? 9.411 10.362 1.443 1.00 70.56 79 ASN A C 1
ATOM 611 O O . ASN A 1 79 ? 8.397 9.740 1.118 1.00 70.56 79 ASN A O 1
ATOM 615 N N . VAL A 1 80 ? 9.387 11.322 2.375 1.00 71.81 80 VAL A N 1
ATOM 616 C CA . VAL A 1 80 ? 8.221 11.619 3.223 1.00 71.81 80 VAL A CA 1
ATOM 617 C C . VAL A 1 80 ? 7.006 12.062 2.404 1.00 71.81 80 VAL A C 1
ATOM 619 O O . VAL A 1 80 ? 5.891 11.632 2.688 1.00 71.81 80 VAL A O 1
ATOM 622 N N . GLY A 1 81 ? 7.205 12.862 1.353 1.00 75.31 81 GLY A N 1
ATOM 623 C CA . GLY A 1 81 ? 6.107 13.311 0.489 1.00 75.31 81 GLY A CA 1
ATOM 624 C C . GLY A 1 81 ? 5.424 12.156 -0.252 1.00 75.31 81 GLY A C 1
ATOM 625 O O . GLY A 1 81 ? 4.205 12.014 -0.195 1.00 75.31 81 GLY A O 1
ATOM 626 N N . ALA A 1 82 ? 6.214 11.284 -0.883 1.00 77.38 82 ALA A N 1
ATOM 627 C CA . ALA A 1 82 ? 5.702 10.112 -1.596 1.00 77.38 82 ALA A CA 1
ATOM 628 C C . ALA A 1 82 ? 5.056 9.091 -0.644 1.00 77.38 82 ALA A C 1
ATOM 630 O O . ALA A 1 82 ? 4.043 8.474 -0.971 1.00 77.38 82 ALA A O 1
ATOM 631 N N . ALA A 1 83 ? 5.618 8.948 0.558 1.00 74.81 83 ALA A N 1
ATOM 632 C CA . ALA A 1 83 ? 5.051 8.165 1.647 1.00 74.81 83 ALA A CA 1
ATOM 633 C C . ALA A 1 83 ? 3.645 8.659 2.035 1.00 74.81 83 ALA A C 1
ATOM 635 O O . ALA A 1 83 ? 2.706 7.863 2.045 1.00 74.81 83 ALA A O 1
ATOM 636 N N . ILE A 1 84 ? 3.481 9.961 2.289 1.00 77.12 84 ILE A N 1
ATOM 637 C CA . ILE A 1 84 ? 2.178 10.569 2.606 1.00 77.12 84 ILE A CA 1
ATOM 638 C C . ILE A 1 84 ? 1.182 10.365 1.460 1.00 77.12 84 ILE A C 1
ATOM 640 O O . ILE A 1 84 ? 0.021 10.038 1.699 1.00 77.12 84 ILE A O 1
ATOM 644 N N . GLU A 1 85 ? 1.624 10.510 0.212 1.00 83.62 85 GLU A N 1
ATOM 645 C CA . GLU A 1 85 ? 0.747 10.335 -0.944 1.00 83.62 85 GLU A CA 1
ATOM 646 C C . GLU A 1 85 ? 0.252 8.889 -1.087 1.00 83.62 85 GLU A C 1
ATOM 648 O O . GLU A 1 85 ? -0.942 8.667 -1.278 1.00 83.62 85 GLU A O 1
ATOM 653 N N . VAL A 1 86 ? 1.130 7.895 -0.919 1.00 79.50 86 VAL A N 1
ATOM 654 C CA . VAL A 1 86 ? 0.731 6.477 -0.895 1.00 79.50 86 VAL A CA 1
ATOM 655 C C . VAL A 1 86 ? -0.267 6.207 0.228 1.00 79.50 86 VAL A C 1
ATOM 657 O O . VAL A 1 86 ? -1.256 5.512 0.004 1.00 79.50 86 VAL A O 1
ATOM 660 N N . MET A 1 87 ? -0.056 6.785 1.412 1.00 76.06 87 MET A N 1
ATOM 661 C CA . MET A 1 87 ? -0.998 6.654 2.527 1.00 76.06 87 MET A CA 1
ATOM 662 C C . MET A 1 87 ? -2.361 7.262 2.209 1.00 76.06 87 MET A C 1
ATOM 664 O O . MET A 1 87 ? -3.373 6.634 2.506 1.00 76.06 87 MET A O 1
ATOM 668 N N . GLY A 1 88 ? -2.394 8.439 1.582 1.00 78.06 88 GLY A N 1
ATOM 669 C CA . GLY A 1 88 ? -3.635 9.070 1.135 1.00 78.06 88 GLY A CA 1
ATOM 670 C C . GLY A 1 88 ? -4.388 8.201 0.133 1.00 78.06 88 GLY A C 1
ATOM 671 O O . GLY A 1 88 ? -5.553 7.891 0.348 1.00 78.06 88 GLY A O 1
ATOM 672 N N . VAL A 1 89 ? -3.698 7.711 -0.900 1.00 82.19 89 VAL A N 1
ATOM 673 C CA . VAL A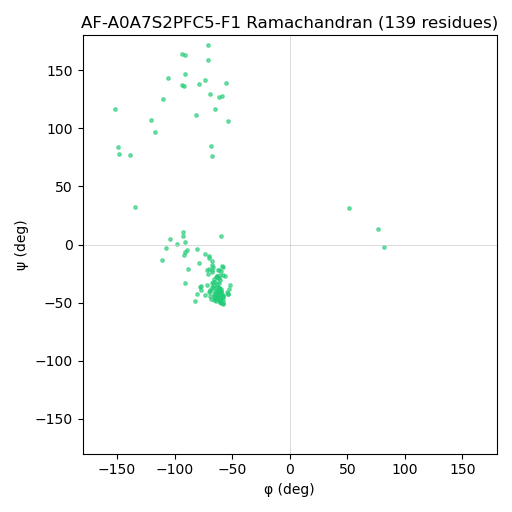 1 89 ? -4.299 6.838 -1.922 1.00 82.19 89 VAL A CA 1
ATOM 674 C C . VAL A 1 89 ? -4.867 5.557 -1.304 1.00 82.19 89 VAL A C 1
ATOM 676 O O . VAL A 1 89 ? -5.938 5.096 -1.696 1.00 82.19 89 VAL A O 1
ATOM 679 N N . ILE A 1 90 ? -4.161 4.967 -0.338 1.00 76.69 90 ILE A N 1
ATOM 680 C CA . ILE A 1 90 ? -4.644 3.771 0.348 1.00 76.69 90 ILE A CA 1
ATOM 681 C C . ILE A 1 90 ? -5.856 4.091 1.232 1.00 76.69 90 ILE A C 1
ATOM 683 O O . ILE A 1 90 ? -6.824 3.333 1.220 1.00 76.69 90 ILE A O 1
ATOM 687 N N . TYR A 1 91 ? -5.811 5.189 1.987 1.00 74.88 91 TYR A N 1
ATOM 688 C CA . TYR A 1 91 ? -6.917 5.615 2.842 1.00 74.88 91 TYR A CA 1
ATOM 689 C C . TYR A 1 91 ? -8.188 5.893 2.031 1.00 74.88 91 TYR A C 1
ATOM 691 O O . TYR A 1 91 ? -9.262 5.443 2.418 1.00 74.88 91 TYR A O 1
ATOM 699 N N . ASP A 1 92 ? -8.062 6.553 0.878 1.00 78.19 92 ASP A N 1
ATOM 700 C CA . ASP A 1 92 ? -9.188 6.826 -0.021 1.00 78.19 92 ASP A CA 1
ATOM 701 C C . ASP A 1 92 ? -9.840 5.536 -0.543 1.00 78.19 92 ASP A C 1
ATOM 703 O O . ASP A 1 92 ? -11.052 5.493 -0.762 1.00 78.19 92 ASP A O 1
ATOM 707 N N . ALA A 1 93 ? -9.046 4.479 -0.742 1.00 78.56 93 ALA A N 1
ATOM 708 C CA . ALA A 1 93 ? -9.541 3.186 -1.198 1.00 78.56 93 ALA A CA 1
ATOM 709 C C . ALA A 1 93 ? -10.147 2.348 -0.057 1.00 78.56 93 ALA A C 1
ATOM 711 O O . ALA A 1 93 ? -11.182 1.714 -0.252 1.00 78.56 93 ALA A O 1
ATOM 712 N N . HIS A 1 94 ? -9.499 2.330 1.112 1.00 73.75 94 HIS A N 1
ATOM 713 C CA . HIS A 1 94 ? -9.822 1.453 2.239 1.00 73.75 94 HIS A CA 1
ATOM 714 C C . HIS A 1 94 ? -9.506 2.137 3.582 1.00 73.75 94 HIS A C 1
ATOM 716 O O . HIS A 1 94 ? -8.484 1.830 4.214 1.00 73.75 94 HIS A O 1
ATOM 722 N N . PRO A 1 95 ? -10.363 3.060 4.056 1.00 72.00 95 PRO A N 1
ATOM 723 C CA . PRO A 1 95 ? -10.118 3.804 5.293 1.00 72.00 95 PRO A CA 1
ATOM 724 C C . PRO A 1 95 ? -10.017 2.884 6.522 1.00 72.00 95 PRO A C 1
ATOM 726 O O . PRO A 1 95 ? -9.260 3.167 7.452 1.00 72.00 95 PRO A O 1
ATOM 729 N N . GLU A 1 96 ? -10.688 1.728 6.500 1.00 69.50 96 GLU A N 1
ATOM 730 C CA . GLU A 1 96 ? -10.638 0.706 7.551 1.00 69.50 96 GLU A CA 1
ATOM 731 C C . GLU A 1 96 ? -9.239 0.108 7.770 1.00 69.50 96 GLU A C 1
ATOM 733 O O . GLU A 1 96 ? -8.945 -0.418 8.845 1.00 69.50 96 GLU A O 1
ATOM 738 N N . ALA A 1 97 ? -8.347 0.200 6.779 1.00 65.06 97 ALA A N 1
ATOM 739 C CA . ALA A 1 97 ? -6.991 -0.326 6.885 1.00 65.06 97 ALA A CA 1
ATOM 740 C C . ALA A 1 97 ? -6.113 0.485 7.861 1.00 65.06 97 ALA A C 1
ATOM 742 O O . ALA A 1 97 ? -5.132 -0.047 8.387 1.00 65.06 97 ALA A O 1
ATOM 743 N N . VAL A 1 98 ? -6.481 1.743 8.137 1.00 61.50 98 VAL A N 1
ATOM 744 C CA . VAL A 1 98 ? -5.796 2.652 9.076 1.00 61.50 98 VAL A CA 1
ATOM 745 C C . VAL A 1 98 ? -6.326 2.505 10.511 1.00 61.50 98 VAL A C 1
ATOM 747 O O . VAL A 1 98 ? -5.617 2.802 11.470 1.00 61.50 98 VAL A O 1
ATOM 750 N N . GLU A 1 99 ? -7.540 1.978 10.686 1.00 57.66 99 GLU A N 1
ATOM 751 C CA . GLU A 1 99 ? -8.208 1.853 11.993 1.00 57.66 99 GLU A CA 1
ATOM 752 C C . GLU A 1 99 ? -7.739 0.646 12.824 1.00 57.66 99 GLU A C 1
ATOM 754 O O . GLU A 1 99 ? -8.154 0.459 13.971 1.00 57.66 99 GLU A O 1
ATOM 759 N N . SER A 1 100 ? -6.857 -0.195 12.280 1.00 58.69 100 SER A N 1
ATOM 760 C CA . SER A 1 100 ? -6.321 -1.327 13.033 1.00 58.69 100 SER A CA 1
ATOM 761 C C . SER A 1 100 ? -5.387 -0.836 14.152 1.00 58.69 100 SER A C 1
ATOM 763 O O . SER A 1 100 ? -4.421 -0.116 13.902 1.00 58.69 100 SER A O 1
ATOM 765 N N . GLY A 1 101 ? -5.601 -1.299 15.387 1.00 52.22 101 GLY A N 1
ATOM 766 C CA . GLY A 1 101 ? -4.765 -0.930 16.541 1.00 52.22 101 GLY A CA 1
ATOM 767 C C . GLY A 1 101 ? -3.271 -1.264 16.396 1.00 52.22 101 GLY A C 1
ATOM 768 O O . GLY A 1 101 ? -2.448 -0.649 17.066 1.00 52.22 101 GLY A O 1
ATOM 769 N N . ALA A 1 102 ? -2.904 -2.179 15.490 1.00 54.91 102 ALA A N 1
ATOM 770 C CA . ALA A 1 102 ? -1.507 -2.488 15.166 1.00 54.91 102 ALA A CA 1
ATOM 771 C C . ALA A 1 102 ? -0.805 -1.358 14.388 1.00 54.91 102 ALA A C 1
ATOM 773 O O . ALA A 1 102 ? 0.415 -1.219 14.454 1.00 54.91 102 ALA A O 1
ATOM 774 N N . PHE A 1 103 ? -1.582 -0.542 13.673 1.00 57.41 103 PHE A N 1
ATOM 775 C CA . PHE A 1 103 ? -1.093 0.649 12.990 1.00 57.41 103 PHE A CA 1
ATOM 776 C C . PHE A 1 103 ? -0.799 1.757 14.006 1.00 57.41 103 PHE A C 1
ATOM 778 O O . PHE A 1 103 ? 0.277 2.340 13.983 1.00 57.41 103 PHE A O 1
ATOM 785 N N . ALA A 1 104 ? -1.692 1.962 14.981 1.00 55.16 104 ALA A N 1
ATOM 786 C CA . ALA A 1 104 ? -1.549 2.994 16.008 1.00 55.16 104 ALA A CA 1
ATOM 787 C C . ALA A 1 104 ? -0.220 2.914 16.788 1.00 55.16 104 ALA A C 1
ATOM 789 O O . ALA A 1 104 ? 0.422 3.934 17.037 1.00 55.16 104 ALA A O 1
ATOM 790 N N . SER A 1 105 ? 0.223 1.700 17.136 1.00 56.38 105 SER A N 1
ATOM 791 C CA . SER A 1 105 ? 1.462 1.480 17.893 1.00 56.38 105 SER A CA 1
ATOM 792 C C . SER A 1 105 ? 2.740 1.728 17.091 1.00 56.38 105 SER A C 1
ATOM 794 O O . SER A 1 105 ? 3.776 1.979 17.689 1.00 56.38 105 SER A O 1
ATOM 796 N N . THR A 1 106 ? 2.686 1.668 15.759 1.00 58.81 106 THR A N 1
ATOM 797 C CA . THR A 1 106 ? 3.854 1.851 14.880 1.00 58.81 106 THR A CA 1
ATOM 798 C C . THR A 1 106 ? 3.984 3.264 14.313 1.00 58.81 106 THR A C 1
ATOM 800 O O . THR A 1 106 ? 4.928 3.533 13.571 1.00 58.81 106 THR A O 1
ATOM 803 N N . ILE A 1 107 ? 3.060 4.167 14.665 1.00 58.75 107 ILE A N 1
ATOM 804 C CA . ILE A 1 107 ? 3.085 5.590 14.291 1.00 58.75 107 ILE A CA 1
ATOM 805 C C . ILE A 1 107 ? 4.084 6.375 15.144 1.00 58.75 107 ILE A C 1
ATOM 807 O O . ILE A 1 107 ? 4.721 7.287 14.629 1.00 58.75 107 ILE A O 1
ATOM 811 N N . LEU A 1 108 ? 4.232 6.032 16.429 1.00 55.59 108 LEU A N 1
ATOM 812 C CA . LEU A 1 108 ? 5.009 6.831 17.390 1.00 55.59 108 LEU A CA 1
ATOM 813 C C . LEU A 1 108 ? 6.501 6.932 17.038 1.00 55.59 108 LEU A C 1
ATOM 815 O O . LEU A 1 108 ? 7.123 7.946 17.344 1.00 55.59 108 LEU A O 1
ATOM 819 N N . ASP A 1 109 ? 7.035 5.937 16.330 1.00 61.66 109 ASP A N 1
ATOM 820 C CA . ASP A 1 109 ? 8.437 5.893 15.901 1.00 61.66 109 ASP A CA 1
ATOM 821 C C . ASP A 1 109 ? 8.656 6.486 14.490 1.00 61.66 109 ASP A C 1
ATOM 823 O O . ASP A 1 109 ? 9.743 6.389 13.923 1.00 61.66 109 ASP A O 1
ATOM 827 N N . ARG A 1 110 ? 7.625 7.093 13.878 1.00 65.31 110 ARG A N 1
ATOM 828 C CA . ARG A 1 110 ? 7.690 7.630 12.503 1.00 65.31 110 ARG A CA 1
ATOM 829 C C . ARG A 1 110 ? 8.127 9.088 12.458 1.00 65.31 110 ARG A C 1
ATOM 831 O O . ARG A 1 110 ? 8.009 9.824 13.429 1.00 65.31 110 ARG A O 1
ATOM 838 N N . HIS A 1 111 ? 8.540 9.534 11.274 1.00 67.62 111 HIS A N 1
ATOM 839 C CA . HIS A 1 111 ? 8.787 10.945 10.986 1.00 67.62 111 HIS A CA 1
ATOM 840 C C . HIS A 1 111 ? 7.548 11.816 11.282 1.00 67.62 111 HIS A C 1
ATOM 842 O O . HIS A 1 111 ? 6.425 11.440 10.937 1.00 67.62 111 HIS A O 1
ATOM 848 N N . GLN A 1 112 ? 7.747 13.003 11.864 1.00 70.38 112 GLN A N 1
ATOM 849 C CA . GLN A 1 112 ? 6.674 13.860 12.390 1.00 70.38 112 GLN A CA 1
ATOM 850 C C . GLN A 1 112 ? 5.567 14.164 11.366 1.00 70.38 112 GLN A C 1
ATOM 852 O O . GLN A 1 112 ? 4.388 14.069 11.690 1.00 70.38 112 GLN A O 1
ATOM 857 N N . GLN A 1 113 ? 5.916 14.460 10.111 1.00 68.44 113 GLN A N 1
ATOM 858 C CA . GLN A 1 113 ? 4.917 14.762 9.072 1.00 68.44 113 GLN A CA 1
ATOM 859 C C . GLN A 1 113 ? 4.014 13.563 8.738 1.00 68.44 113 GLN A C 1
ATOM 861 O O . GLN A 1 113 ? 2.837 13.734 8.427 1.00 68.44 113 GLN A O 1
ATOM 866 N N . VAL A 1 114 ? 4.551 12.342 8.827 1.00 67.31 114 VAL A N 1
ATOM 867 C CA . VAL A 1 114 ? 3.773 11.111 8.642 1.00 67.31 114 VAL A CA 1
ATOM 868 C C . VAL A 1 114 ? 2.829 10.921 9.829 1.00 67.31 114 VAL A C 1
ATOM 870 O O . VAL A 1 114 ? 1.661 10.593 9.631 1.00 67.31 114 VAL A O 1
ATOM 873 N N . GLN A 1 115 ? 3.298 11.199 11.050 1.00 69.88 115 GLN A N 1
ATOM 874 C CA . GLN A 1 115 ? 2.453 11.163 12.246 1.00 69.88 115 GLN A CA 1
ATOM 875 C C . GLN A 1 115 ? 1.289 12.153 12.142 1.00 69.88 115 GLN A C 1
ATOM 877 O O . GLN A 1 115 ? 0.138 11.766 12.331 1.00 69.88 115 GLN A O 1
ATOM 882 N N . GLU A 1 116 ? 1.573 13.411 11.798 1.00 73.25 116 GLU A N 1
ATOM 883 C CA . GLU A 1 116 ? 0.562 14.464 11.661 1.00 73.25 116 GLU A CA 1
ATOM 884 C C . GLU A 1 116 ? -0.482 14.111 10.598 1.00 73.25 116 GLU A C 1
ATOM 886 O O . GLU A 1 116 ? -1.681 14.245 10.849 1.00 73.25 116 GLU A O 1
ATOM 891 N N . PHE A 1 117 ? -0.054 13.602 9.437 1.00 73.00 117 PHE A N 1
ATOM 892 C CA . PHE A 1 117 ? -0.977 13.151 8.397 1.00 73.00 117 PHE A CA 1
ATOM 893 C C . PHE A 1 117 ? -1.920 12.060 8.916 1.00 73.00 117 PHE A C 1
ATOM 895 O O . PHE A 1 117 ? -3.136 12.178 8.781 1.00 73.00 117 PHE A O 1
ATOM 902 N N . ILE A 1 118 ? -1.377 11.025 9.556 1.00 68.50 118 ILE A N 1
ATOM 903 C CA . ILE A 1 118 ? -2.169 9.900 10.059 1.00 68.50 118 ILE A CA 1
ATOM 904 C C . ILE A 1 118 ? -3.131 10.333 11.165 1.00 68.50 118 ILE A C 1
ATOM 906 O O . ILE A 1 118 ? -4.296 9.941 11.146 1.00 68.50 118 ILE A O 1
ATOM 910 N N . ILE A 1 119 ? -2.663 11.141 12.121 1.00 72.50 119 ILE A N 1
ATOM 911 C CA . ILE A 1 119 ? -3.501 11.664 13.205 1.00 72.50 119 ILE A CA 1
ATOM 912 C C . ILE A 1 119 ? -4.671 12.448 12.612 1.00 72.50 119 ILE A C 1
ATOM 914 O O . ILE A 1 119 ? -5.813 12.232 13.013 1.00 72.50 119 ILE A O 1
ATOM 918 N N . ASN A 1 120 ? -4.410 13.296 11.614 1.00 75.62 120 ASN A N 1
ATOM 919 C CA . ASN A 1 120 ? -5.465 14.033 10.928 1.00 75.62 120 ASN A CA 1
ATOM 920 C C . ASN A 1 120 ? -6.469 13.086 10.255 1.00 75.62 120 ASN A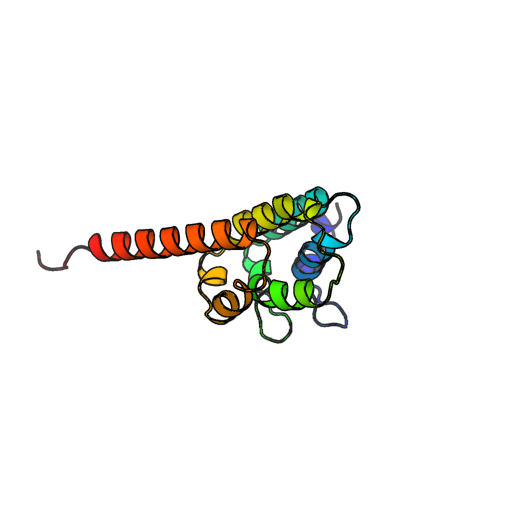 C 1
ATOM 922 O O . ASN A 1 120 ? -7.671 13.256 10.450 1.00 75.62 120 ASN A O 1
ATOM 926 N N . GLN A 1 121 ? -6.010 12.064 9.524 1.00 71.00 121 GLN A N 1
ATOM 927 C CA . GLN A 1 121 ? -6.906 11.094 8.877 1.00 71.00 121 GLN A CA 1
ATOM 928 C C . GLN A 1 121 ? -7.745 10.294 9.885 1.00 71.00 121 GLN A C 1
ATOM 930 O O . GLN A 1 121 ? -8.938 10.082 9.669 1.00 71.00 121 GLN A O 1
ATOM 935 N N . LEU A 1 122 ? -7.166 9.900 11.023 1.00 69.25 122 LEU A N 1
ATOM 936 C CA . LEU A 1 122 ? -7.899 9.236 12.105 1.00 69.25 122 LEU A CA 1
ATOM 937 C C . LEU A 1 122 ? -8.975 10.151 12.698 1.00 69.25 122 LEU A C 1
ATOM 939 O O . LEU A 1 122 ? -10.121 9.728 12.856 1.00 69.25 122 LEU A O 1
ATOM 943 N N . VAL A 1 123 ? -8.632 11.410 12.990 1.00 74.56 123 VAL A N 1
ATOM 944 C CA . VAL A 1 123 ? -9.585 12.406 13.503 1.00 74.56 123 VAL A CA 1
ATOM 945 C C . VAL A 1 123 ? -10.746 12.595 12.525 1.00 74.56 123 VAL A C 1
ATOM 947 O O . VAL A 1 123 ? -11.902 12.567 12.951 1.00 74.56 123 VAL A O 1
ATOM 950 N N . TYR A 1 124 ? -10.464 12.712 11.223 1.00 70.12 124 TYR A N 1
ATOM 951 C CA . TYR A 1 124 ? -11.504 12.798 10.196 1.00 70.12 124 TYR A CA 1
ATOM 952 C C . TYR A 1 124 ? -12.371 11.534 10.126 1.00 70.12 124 TYR A C 1
ATOM 954 O O . TYR A 1 124 ? -13.596 11.660 10.082 1.00 70.12 124 TYR A O 1
ATOM 962 N N . SER A 1 125 ? -11.779 10.333 10.174 1.00 66.06 125 SER A N 1
ATOM 963 C CA . SER A 1 125 ? -12.538 9.070 10.167 1.00 66.06 125 SER A CA 1
ATOM 964 C C . SER A 1 125 ? -13.516 8.998 11.343 1.00 66.06 125 SER A C 1
ATOM 966 O O . SER A 1 125 ? -14.711 8.736 11.165 1.00 66.06 125 SER A O 1
ATOM 968 N N . HIS A 1 126 ? -13.033 9.316 12.550 1.00 68.44 126 HIS A N 1
ATOM 969 C CA . HIS A 1 126 ? -13.849 9.334 13.763 1.00 68.44 126 HIS A CA 1
ATOM 970 C C . HIS A 1 126 ? -15.006 10.332 13.659 1.00 68.44 126 HIS A C 1
ATOM 972 O O . HIS A 1 126 ? -16.154 9.969 13.915 1.00 68.44 126 HIS A O 1
ATOM 978 N N . GLN A 1 127 ? -14.736 11.559 13.206 1.00 70.81 127 GLN A N 1
ATOM 979 C CA . GLN A 1 127 ? -15.772 12.578 13.032 1.00 70.81 127 GLN A CA 1
ATOM 980 C C . GLN A 1 127 ? -16.818 12.186 11.980 1.00 70.81 127 GLN A C 1
ATOM 982 O O . GLN A 1 127 ? -18.017 12.342 12.213 1.00 70.81 127 GLN A O 1
ATOM 987 N N . ALA A 1 128 ? -16.396 11.655 10.829 1.00 65.88 128 ALA A N 1
ATOM 988 C CA . ALA A 1 128 ? -17.308 11.223 9.770 1.00 65.88 128 ALA A CA 1
ATOM 989 C C . ALA A 1 128 ? -18.221 10.075 10.233 1.00 65.88 128 ALA A C 1
ATOM 991 O O . ALA A 1 128 ? -19.405 10.030 9.884 1.00 65.88 128 ALA A O 1
ATOM 992 N N . ARG A 1 129 ? -17.692 9.160 11.050 1.00 65.19 129 ARG A N 1
ATOM 993 C CA . ARG A 1 129 ? -18.456 8.066 11.652 1.00 65.19 129 ARG A CA 1
ATOM 994 C C . ARG A 1 129 ? -19.461 8.566 12.688 1.00 65.19 129 ARG A C 1
ATOM 996 O O . ARG A 1 129 ? -20.621 8.161 12.627 1.00 65.19 129 ARG A O 1
ATOM 1003 N N . ASP A 1 130 ? -19.050 9.451 13.591 1.00 64.31 130 ASP A N 1
ATOM 1004 C CA . ASP A 1 130 ? -19.954 10.051 14.579 1.00 64.31 130 ASP A CA 1
ATOM 1005 C C . ASP A 1 130 ? -21.074 10.845 13.891 1.00 64.31 130 ASP A C 1
ATOM 1007 O O . ASP A 1 130 ? -22.238 10.763 14.283 1.00 64.31 130 ASP A O 1
ATOM 1011 N N . HIS A 1 131 ? -20.765 11.529 12.787 1.00 59.16 131 HIS A N 1
ATOM 1012 C CA . HIS A 1 131 ? -21.767 12.233 11.992 1.00 59.16 131 HIS A CA 1
ATOM 1013 C C . HIS A 1 131 ? -22.758 11.283 11.292 1.00 59.16 131 HIS A C 1
ATOM 1015 O O . HIS A 1 131 ? -23.957 11.562 11.232 1.00 59.16 131 HIS A O 1
ATOM 1021 N N . ARG A 1 132 ? -22.295 10.119 10.815 1.00 59.97 132 ARG A N 1
ATOM 1022 C CA . ARG A 1 132 ? -23.167 9.058 10.276 1.00 59.97 132 ARG A CA 1
ATOM 1023 C C . ARG A 1 132 ? -24.068 8.434 11.348 1.00 59.97 132 ARG A C 1
ATOM 1025 O O . ARG A 1 132 ? -25.229 8.160 11.070 1.00 59.97 132 ARG A O 1
ATOM 1032 N N . LEU A 1 133 ? -23.564 8.259 12.570 1.00 58.09 133 LEU A N 1
ATOM 1033 C CA . LEU A 1 133 ? -24.349 7.806 13.729 1.00 58.09 133 LEU A CA 1
ATOM 1034 C C . LEU A 1 133 ? -25.406 8.832 14.162 1.00 58.09 133 LEU A C 1
ATOM 1036 O O . LEU A 1 133 ? -26.478 8.456 14.621 1.00 58.09 133 LEU A O 1
ATOM 1040 N N . MET A 1 134 ? -25.126 10.125 13.992 1.00 55.44 134 MET A N 1
ATOM 1041 C CA . MET A 1 134 ? -26.065 11.201 14.322 1.00 55.44 134 MET A CA 1
ATOM 1042 C C . MET A 1 134 ? -27.159 11.403 13.257 1.00 55.44 134 MET A C 1
ATOM 1044 O O . MET A 1 134 ? -28.158 12.063 13.524 1.00 55.44 134 MET A O 1
ATOM 1048 N N . THR A 1 135 ? -26.978 10.855 12.050 1.00 59.00 135 THR A N 1
ATOM 1049 C CA . THR A 1 135 ? -27.892 11.025 10.905 1.00 59.00 135 THR A CA 1
ATOM 1050 C C . THR A 1 135 ? -28.717 9.783 10.574 1.00 59.00 135 THR A C 1
ATOM 1052 O O . THR A 1 135 ? -29.579 9.863 9.698 1.00 59.00 135 THR A O 1
ATOM 1055 N N . THR A 1 136 ? -28.527 8.651 11.266 1.00 51.78 136 THR A N 1
ATOM 1056 C CA . THR A 1 136 ? -29.494 7.545 11.202 1.00 51.78 136 THR A CA 1
ATOM 1057 C C . THR A 1 136 ? -30.813 8.014 11.815 1.00 51.78 136 THR A C 1
ATOM 1059 O O . THR A 1 136 ? -30.816 8.315 13.011 1.00 51.78 136 THR A O 1
ATOM 1062 N N . PRO A 1 137 ? -31.916 8.086 11.046 1.00 54.81 137 PRO A N 1
ATOM 1063 C CA . PRO A 1 137 ? -33.210 8.442 11.600 1.00 54.81 137 PRO A CA 1
ATOM 1064 C C . PRO A 1 137 ? -33.562 7.423 12.677 1.00 54.81 137 PRO A C 1
ATOM 1066 O O . PRO A 1 137 ? -33.521 6.212 12.440 1.00 54.81 137 PRO A O 1
ATOM 1069 N N . ASP A 1 138 ? -33.894 7.913 13.859 1.00 60.72 138 ASP A N 1
ATOM 1070 C CA . ASP A 1 138 ? -34.659 7.170 14.834 1.00 60.72 138 ASP A CA 1
ATOM 1071 C C . ASP A 1 138 ? -35.933 6.679 14.142 1.00 60.72 138 ASP A C 1
ATOM 1073 O O . ASP A 1 138 ? -36.827 7.444 13.793 1.00 60.72 138 ASP A O 1
ATOM 1077 N N . GLY A 1 139 ? -35.973 5.377 13.854 1.00 56.69 139 GLY A N 1
ATOM 1078 C CA . GLY A 1 139 ? -37.130 4.713 13.273 1.00 56.69 139 GLY A CA 1
ATOM 1079 C C . GLY A 1 139 ? -38.273 4.695 14.276 1.00 56.69 139 GLY A C 1
ATOM 1080 O O . GLY A 1 139 ? -38.507 3.670 14.898 1.00 56.69 139 GLY A O 1
ATOM 1081 N N . ASN A 1 140 ? -38.936 5.833 14.452 1.00 51.75 140 ASN A N 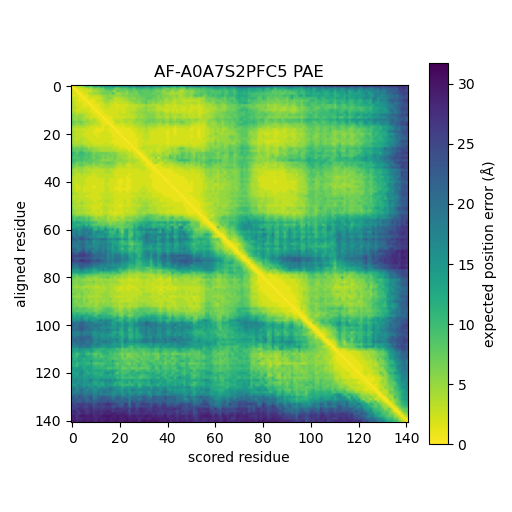1
ATOM 1082 C CA . ASN A 1 140 ? -40.217 5.992 15.119 1.00 51.75 140 ASN A CA 1
ATOM 1083 C C . ASN A 1 140 ? -40.952 7.178 14.480 1.00 51.75 140 ASN A C 1
ATOM 1085 O O . ASN A 1 140 ? -40.921 8.307 14.969 1.00 51.75 140 ASN A O 1
ATOM 1089 N N . GLY A 1 141 ? -41.627 6.875 13.374 1.00 39.19 141 GLY A N 1
ATOM 1090 C CA . GLY A 1 141 ? -42.664 7.690 12.749 1.00 39.19 141 GLY A CA 1
ATOM 1091 C C . GLY A 1 141 ? -43.638 6.779 12.028 1.00 39.19 141 GLY A C 1
ATOM 1092 O O . GLY A 1 141 ? -43.220 6.219 10.993 1.00 39.19 141 GLY A O 1
#

Organism: NCBI:txid267567

pLDDT: mean 71.93, std 12.65, range [39.19, 91.75]

InterPro domains:
  IPR002110 Ankyrin repeat [PF00023] (16-51)